Protein AF-M3E8Q5-F1 (afdb_monomer)

Radius of gyration: 28.74 Å; Cα contacts (8 Å, |Δi|>4): 38; chains: 1; bounding box: 83×42×83 Å

InterPro domains:
  IPR050256 Glycosyltransferase 2 [PTHR48090] (1-154)

Solvent-accessible surface area (backbone atoms only — not comparable to full-atom values): 10404 Å² total; per-residue (Å²): 132,58,69,73,59,50,56,56,60,70,68,60,78,68,76,83,74,54,63,72,58,50,60,58,68,71,63,64,97,79,80,88,79,90,75,93,74,79,80,74,94,73,80,79,75,92,70,45,71,69,55,49,52,51,52,49,51,52,50,46,62,72,75,39,66,59,70,58,51,50,44,52,52,51,52,50,51,52,51,52,55,48,51,54,50,51,53,51,53,52,50,47,62,76,79,42,90,72,85,75,91,47,64,70,62,50,51,51,51,51,51,52,53,51,51,51,50,52,50,41,50,50,51,51,50,54,53,49,49,54,52,51,56,52,70,65,65,67,75,96,70,81,86,88,81,83,87,79,79,86,85,81,85,70,86,74,73,84,79,64,134

Secondary structure (DSSP, 8-state):
--HHHHHHHHH---SS--HHHHHHHH---------PPPPPSS---S--HHHHHHHHHHHHHHH-SHHHHHHHHHHHHHHHHHHHHHHHHHHHHHH-------HHHHHHHHHHHHHHHHHHHHHHHHHHHHHHHHHTT--S------------SSSSSSS--

Mean predicted aligned error: 11.86 Å

Organism: NCBI:txid1193028

pLDDT: mean 79.38, std 11.62, range [37.09, 92.31]

Sequence (161 aa):
MSRRVTDVLCSMREQHRYIRGLISWIGFKQTGLEYEREERFEGSTKFSVAKMLKFALDGITSFSSAPLKLSSYLGFFTAFCGAIYALYVIYLKIFTSETITGWSSMMIVVLILGGIQLLALGMIGEYLSRVNDESKNRPLYVIENVYSTNFQKQKTKKRKS

Structure (mmCIF, N/CA/C/O backbone):
data_AF-M3E8Q5-F1
#
_entry.id   AF-M3E8Q5-F1
#
loop_
_atom_site.group_PDB
_atom_site.id
_atom_site.type_symbol
_atom_site.label_atom_id
_atom_site.label_alt_id
_atom_site.label_comp_id
_atom_site.label_asym_id
_atom_site.label_entity_id
_atom_site.label_seq_id
_atom_site.pdbx_PDB_ins_code
_atom_site.Cartn_x
_atom_site.Cartn_y
_atom_site.Cartn_z
_atom_site.occupancy
_atom_site.B_iso_or_equiv
_atom_site.auth_seq_id
_atom_site.auth_comp_id
_atom_site.auth_asym_id
_atom_site.auth_atom_id
_atom_site.pdbx_PDB_model_num
ATOM 1 N N . MET A 1 1 ? -26.984 9.275 20.649 1.00 80.00 1 MET A N 1
ATOM 2 C CA . MET A 1 1 ? -27.342 8.488 19.444 1.00 80.00 1 MET A CA 1
ATOM 3 C C . MET A 1 1 ? -28.709 7.861 19.662 1.00 80.00 1 MET A C 1
ATOM 5 O O . MET A 1 1 ? -29.010 7.516 20.798 1.00 80.00 1 MET A O 1
ATOM 9 N N . SER A 1 2 ? -29.546 7.756 18.626 1.00 89.00 2 SER A N 1
ATOM 10 C CA . SER A 1 2 ? -30.815 7.023 18.738 1.00 89.00 2 SER A CA 1
ATOM 11 C C . SER A 1 2 ? -30.560 5.514 18.733 1.00 89.00 2 SER A C 1
ATOM 13 O O . SER A 1 2 ? -29.556 5.058 18.186 1.00 89.00 2 SER A O 1
ATOM 15 N N . ARG A 1 3 ? -31.480 4.734 19.314 1.00 89.56 3 ARG A N 1
ATOM 16 C CA . ARG A 1 3 ? -31.320 3.279 19.462 1.00 89.56 3 ARG A CA 1
ATOM 17 C C . ARG A 1 3 ? -31.066 2.567 18.130 1.00 89.56 3 ARG A C 1
ATOM 19 O O . ARG A 1 3 ? -30.150 1.767 18.040 1.00 89.56 3 ARG A O 1
ATOM 26 N N . ARG A 1 4 ? -31.762 2.992 17.069 1.00 89.44 4 ARG A N 1
ATOM 27 C CA . ARG A 1 4 ? -31.556 2.491 15.702 1.00 89.44 4 ARG A CA 1
ATOM 28 C C . ARG A 1 4 ? -30.107 2.636 15.217 1.00 89.44 4 ARG A C 1
ATOM 30 O O . ARG A 1 4 ? -29.596 1.737 14.567 1.00 89.44 4 ARG A O 1
ATOM 37 N N . VAL A 1 5 ? -29.453 3.764 15.511 1.00 89.88 5 VAL A N 1
ATOM 38 C CA . VAL A 1 5 ? -28.052 4.008 15.112 1.00 89.88 5 VAL A CA 1
ATOM 39 C C . VAL A 1 5 ? -27.121 3.070 15.875 1.00 89.88 5 VAL A C 1
ATOM 41 O O . VAL A 1 5 ? -26.214 2.488 15.287 1.00 89.88 5 VAL A O 1
ATOM 44 N N . THR A 1 6 ? -27.359 2.919 17.179 1.00 89.81 6 THR A N 1
ATOM 45 C CA . THR A 1 6 ? -26.561 2.053 18.049 1.00 89.81 6 THR A CA 1
ATOM 46 C C . THR A 1 6 ? -26.676 0.589 17.642 1.00 89.81 6 THR A C 1
ATOM 48 O O . THR A 1 6 ? -25.650 -0.071 17.529 1.00 89.81 6 THR A O 1
ATOM 51 N N . ASP A 1 7 ? -27.883 0.103 17.350 1.00 90.81 7 ASP A N 1
ATOM 52 C CA . ASP A 1 7 ? -28.106 -1.292 16.957 1.00 90.81 7 ASP A CA 1
ATOM 53 C C . ASP A 1 7 ? -27.352 -1.636 15.656 1.00 90.81 7 ASP A C 1
ATOM 55 O O . ASP A 1 7 ? -26.673 -2.661 15.585 1.00 90.81 7 ASP A O 1
ATOM 59 N N . VAL A 1 8 ? -27.382 -0.741 14.658 1.00 89.88 8 VAL A N 1
ATOM 60 C CA . VAL A 1 8 ? -26.617 -0.908 13.408 1.00 89.88 8 VAL A CA 1
ATOM 61 C C . VAL A 1 8 ? -25.115 -0.894 13.683 1.00 89.88 8 VAL A C 1
ATOM 63 O O . VAL A 1 8 ? -24.414 -1.809 13.261 1.00 89.88 8 VAL A O 1
ATOM 66 N N . LEU A 1 9 ? -24.612 0.086 14.437 1.00 89.62 9 LEU A N 1
ATOM 67 C CA . LEU A 1 9 ? -23.182 0.184 14.740 1.00 89.62 9 LEU A CA 1
ATOM 68 C C . LEU A 1 9 ? -22.668 -1.031 15.536 1.00 89.62 9 LEU A C 1
ATOM 70 O O . LEU A 1 9 ? -21.552 -1.488 15.307 1.00 89.62 9 LEU A O 1
ATOM 74 N N . CYS A 1 10 ? -23.480 -1.579 16.444 1.00 88.44 10 CYS A N 1
ATOM 75 C CA . CYS A 1 10 ? -23.157 -2.788 17.205 1.00 88.44 10 CYS A CA 1
ATOM 76 C C . CYS A 1 10 ? -23.175 -4.065 16.353 1.00 88.44 10 CYS A C 1
ATOM 78 O O . CYS A 1 10 ? -22.508 -5.032 16.718 1.00 88.44 10 CYS A O 1
ATOM 80 N N . SER A 1 11 ? -23.905 -4.082 15.233 1.00 87.38 11 SER A N 1
ATOM 81 C CA . SER A 1 11 ? -23.905 -5.216 14.300 1.00 87.38 11 SER A CA 1
ATOM 82 C C . SER A 1 11 ? -22.643 -5.290 13.429 1.00 87.38 11 SER A C 1
ATOM 84 O O . SER A 1 11 ? -22.319 -6.358 12.911 1.00 87.38 11 SER A O 1
ATOM 86 N N . MET A 1 12 ? -21.903 -4.183 13.292 1.00 87.00 12 MET A N 1
ATOM 87 C CA . MET A 1 12 ? -20.671 -4.128 12.501 1.00 87.00 12 MET A CA 1
ATOM 88 C C . MET A 1 12 ? -19.525 -4.808 13.261 1.00 87.00 12 MET A C 1
ATOM 90 O O . MET A 1 12 ? -19.125 -4.364 14.341 1.00 87.00 12 MET A O 1
ATOM 94 N N . ARG A 1 13 ? -18.992 -5.896 12.692 1.00 80.69 13 ARG A N 1
ATOM 95 C CA . ARG A 1 13 ? -17.946 -6.734 13.311 1.00 80.69 13 ARG A CA 1
ATOM 96 C C . ARG A 1 13 ? -16.521 -6.433 12.835 1.00 80.69 13 ARG A C 1
ATOM 98 O O . ARG A 1 13 ? -15.622 -7.201 13.168 1.00 80.69 13 ARG A O 1
ATOM 105 N N . GLU A 1 14 ? -16.327 -5.307 12.149 1.00 83.44 14 GLU A N 1
ATOM 106 C CA . GLU A 1 14 ? -15.023 -4.877 11.637 1.00 83.44 14 GLU A CA 1
ATOM 107 C C . GLU A 1 14 ? -13.948 -4.897 12.730 1.00 83.44 14 GLU A C 1
ATOM 109 O O . GLU A 1 14 ? -14.107 -4.293 13.803 1.00 83.44 14 GLU A O 1
ATOM 114 N N . GLN A 1 15 ? -12.832 -5.571 12.447 1.00 80.31 15 GLN A N 1
ATOM 115 C CA . GLN A 1 15 ? -11.700 -5.646 13.375 1.00 80.31 15 GLN A CA 1
ATOM 116 C C . GLN A 1 15 ? -10.962 -4.301 13.467 1.00 80.31 15 GLN A C 1
ATOM 118 O O . GLN A 1 15 ? -10.653 -3.815 14.558 1.00 80.31 15 GLN A O 1
ATOM 123 N N . HIS A 1 16 ? -10.743 -3.648 12.324 1.00 77.38 16 HIS A N 1
ATOM 124 C CA . HIS A 1 16 ? -10.018 -2.378 12.208 1.00 77.38 16 HIS A CA 1
ATOM 125 C C . HIS A 1 16 ? -10.972 -1.172 12.288 1.00 77.38 16 HIS A C 1
ATOM 127 O O . HIS A 1 16 ? -11.235 -0.490 11.300 1.00 77.38 16 HIS A O 1
ATOM 133 N N . ARG A 1 17 ? -11.525 -0.900 13.480 1.00 78.94 17 ARG A N 1
ATOM 134 C CA . ARG A 1 17 ? -12.591 0.109 13.653 1.00 78.94 17 ARG A CA 1
ATOM 135 C C . ARG A 1 17 ? -12.117 1.561 13.616 1.00 78.94 17 ARG A C 1
ATOM 137 O O . ARG A 1 17 ? 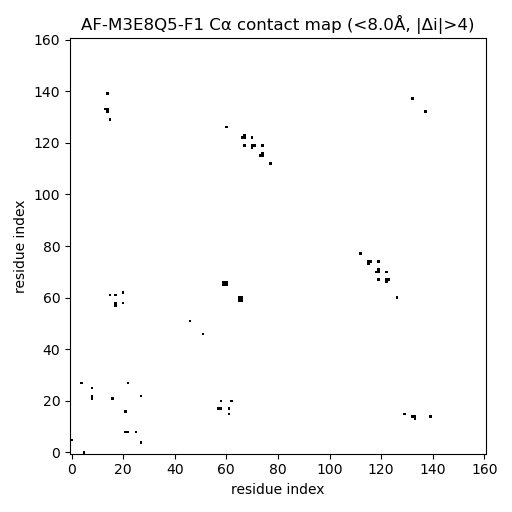-11.650 2.119 14.610 1.00 78.94 17 ARG A O 1
ATOM 144 N N . TYR A 1 18 ? -12.429 2.238 12.519 1.00 81.88 18 TYR A N 1
ATOM 145 C CA . TYR A 1 18 ? -12.420 3.696 12.430 1.00 81.88 18 TYR A CA 1
ATOM 146 C C . TYR A 1 18 ? -13.830 4.248 12.692 1.00 81.88 18 TYR A C 1
ATOM 148 O O . TYR A 1 18 ? -14.595 4.546 11.777 1.00 81.88 18 TYR A O 1
ATOM 156 N N . ILE A 1 19 ? -14.187 4.400 13.972 1.00 83.12 19 ILE A N 1
ATOM 157 C CA . ILE A 1 19 ? -15.546 4.787 14.403 1.00 83.12 19 ILE A CA 1
ATOM 158 C C . ILE A 1 19 ? -16.057 6.059 13.709 1.00 83.12 19 ILE A C 1
ATOM 160 O O . ILE A 1 19 ? -17.231 6.140 13.362 1.00 83.12 19 ILE A O 1
ATOM 164 N N . ARG A 1 20 ? -15.184 7.048 13.473 1.00 82.62 20 ARG A N 1
ATOM 165 C CA . ARG A 1 20 ? -15.563 8.298 12.790 1.00 82.62 20 ARG A CA 1
ATOM 166 C C . ARG A 1 20 ? -16.025 8.044 11.353 1.00 82.62 20 ARG A C 1
ATOM 168 O O . ARG A 1 20 ? -17.044 8.591 10.945 1.00 82.62 20 ARG A O 1
ATOM 175 N N . GLY A 1 21 ? -15.310 7.196 10.615 1.00 83.00 21 GLY A N 1
ATOM 176 C CA . GLY A 1 21 ? -15.698 6.812 9.259 1.00 83.00 21 GLY A CA 1
ATOM 177 C C . GLY A 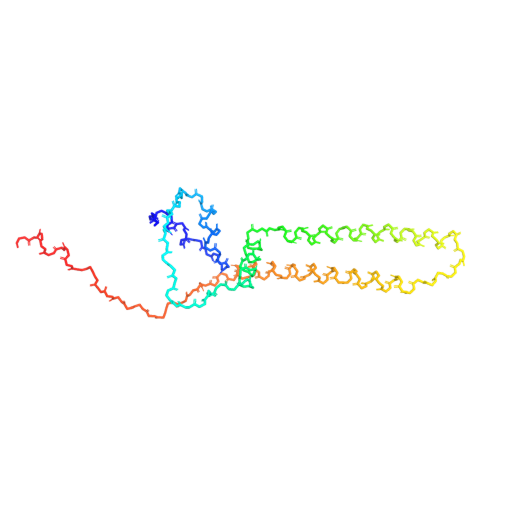1 21 ? -16.926 5.922 9.248 1.00 83.00 21 GLY A C 1
ATOM 178 O O . GLY A 1 21 ? -17.800 6.149 8.426 1.00 83.00 21 GLY A O 1
ATOM 179 N N . LEU A 1 22 ? -17.062 4.999 10.204 1.00 87.00 22 LEU A N 1
ATOM 180 C CA . LEU A 1 22 ? -18.251 4.147 10.300 1.00 87.00 22 LEU A CA 1
ATOM 181 C C . LEU A 1 22 ? -19.523 4.948 10.553 1.00 87.00 22 LEU A C 1
ATOM 183 O O . LEU A 1 22 ? -20.527 4.742 9.882 1.00 87.00 22 LEU A O 1
ATOM 187 N N . ILE A 1 23 ? -19.475 5.912 11.474 1.00 87.50 23 ILE A N 1
ATOM 188 C CA . ILE A 1 23 ? -20.613 6.801 11.734 1.00 87.50 23 ILE A CA 1
ATOM 189 C C . ILE A 1 23 ? -20.970 7.604 10.476 1.00 87.50 23 ILE A C 1
ATOM 191 O O . ILE A 1 23 ? -22.153 7.747 10.166 1.00 87.50 23 ILE A O 1
ATOM 195 N N . SER A 1 24 ? -19.969 8.084 9.733 1.00 86.00 24 SER A N 1
ATOM 196 C CA . SER A 1 24 ? -20.183 8.758 8.447 1.00 86.00 24 SER A CA 1
ATOM 197 C C . SER A 1 24 ? -20.806 7.816 7.402 1.00 86.00 24 SER A C 1
ATOM 199 O O . SER A 1 24 ? -21.800 8.167 6.770 1.00 86.00 24 SER A O 1
ATOM 201 N N . TRP A 1 25 ? -20.293 6.587 7.285 1.00 85.06 25 TRP A N 1
ATOM 202 C CA . TRP A 1 25 ? -20.717 5.578 6.310 1.00 85.06 25 TRP A CA 1
ATOM 203 C C . TRP A 1 25 ? -22.155 5.095 6.522 1.00 85.06 25 TRP A C 1
ATOM 205 O O . TRP A 1 25 ? -22.894 4.924 5.558 1.00 85.06 25 TRP A O 1
ATOM 215 N N . ILE A 1 26 ? -22.586 4.936 7.779 1.00 89.62 26 ILE A N 1
ATOM 216 C CA . ILE A 1 26 ? -23.956 4.514 8.110 1.00 89.62 26 ILE A CA 1
ATOM 217 C C . ILE A 1 26 ? -25.008 5.527 7.586 1.00 89.62 26 ILE A C 1
ATOM 219 O O . ILE A 1 26 ? -26.166 5.164 7.369 1.00 89.62 26 ILE A O 1
ATOM 223 N N . GLY A 1 27 ? -24.640 6.798 7.377 1.00 87.44 27 GLY A N 1
ATOM 224 C CA . GLY A 1 27 ? -25.461 7.757 6.621 1.00 87.44 27 GLY A CA 1
ATOM 225 C C . GLY A 1 27 ? -26.740 8.249 7.314 1.00 87.44 27 GLY A C 1
ATOM 226 O O . GLY A 1 27 ? -27.597 8.864 6.680 1.00 87.44 27 GLY A O 1
ATOM 227 N N . PHE A 1 28 ? -26.913 8.004 8.617 1.00 90.06 28 PHE A N 1
ATOM 228 C CA . PHE A 1 28 ? -28.039 8.570 9.368 1.00 90.06 28 PHE A CA 1
ATOM 229 C C . PHE A 1 28 ? -27.946 10.100 9.483 1.00 90.06 28 PHE A C 1
ATOM 231 O O . PHE A 1 28 ? -26.870 10.679 9.351 1.00 90.06 28 PHE A O 1
ATOM 238 N N . LYS A 1 29 ? -29.077 10.751 9.802 1.00 88.12 29 LYS A N 1
ATOM 239 C CA . LYS A 1 29 ? -29.130 12.194 10.088 1.00 88.12 29 LYS A CA 1
ATOM 240 C C . LYS A 1 29 ? -28.160 12.545 11.217 1.00 88.12 29 LYS A C 1
ATOM 242 O O . LYS A 1 29 ? -28.277 12.017 12.324 1.00 88.12 29 LYS A O 1
ATOM 247 N N . GLN A 1 30 ? -27.235 13.447 10.924 1.00 87.69 30 GLN A N 1
ATOM 248 C CA . GLN A 1 30 ? -26.193 13.913 11.830 1.00 87.69 30 GLN A CA 1
ATOM 249 C C . GLN A 1 30 ? -26.250 15.437 11.902 1.00 87.69 30 GLN A C 1
ATOM 251 O O . GLN A 1 30 ? -26.533 16.095 10.906 1.00 87.69 30 GLN A O 1
ATOM 256 N N . THR A 1 31 ? -25.995 15.986 13.086 1.00 89.31 31 THR A N 1
ATOM 257 C CA . THR A 1 31 ? -25.831 17.426 13.293 1.00 89.31 31 THR A CA 1
ATOM 258 C C . THR A 1 31 ? -24.614 17.643 14.177 1.00 89.31 31 THR A C 1
ATOM 260 O O . THR A 1 31 ? -24.431 16.924 15.164 1.00 89.31 31 THR A O 1
ATOM 263 N N . GLY A 1 32 ? -23.767 18.599 13.807 1.00 87.44 32 GLY A N 1
ATOM 264 C CA . GLY A 1 32 ? -22.721 19.104 14.689 1.00 87.44 32 GLY A CA 1
ATOM 265 C C . GLY A 1 32 ? -23.335 20.088 15.677 1.00 87.44 32 GLY A C 1
ATOM 266 O O . GLY A 1 32 ? -24.196 20.876 15.295 1.00 87.44 32 GLY A O 1
ATOM 267 N N . LEU A 1 33 ? -22.923 20.015 16.939 1.00 88.25 33 LEU A N 1
ATOM 268 C CA . LEU A 1 33 ? -23.184 21.065 17.917 1.00 88.25 33 LEU A CA 1
ATOM 269 C C . LEU A 1 33 ? -21.850 21.735 18.192 1.00 88.25 33 LEU A C 1
ATOM 271 O O . LEU A 1 33 ? -20.927 21.095 18.700 1.00 88.25 33 LEU A O 1
ATOM 275 N N . GLU A 1 34 ? -21.745 22.992 17.790 1.00 88.62 34 GLU A N 1
ATOM 276 C CA . GLU A 1 34 ? -20.596 23.806 18.132 1.00 88.62 34 GLU A CA 1
ATOM 277 C C . GLU A 1 34 ? -20.642 24.103 19.630 1.00 88.62 34 GLU A C 1
ATOM 279 O O . GLU A 1 34 ? -21.690 24.426 20.191 1.00 88.62 34 GLU A O 1
ATOM 284 N N . TYR A 1 35 ? -19.513 23.892 20.290 1.00 89.81 35 TYR A N 1
ATOM 285 C CA . TYR A 1 35 ? -19.356 24.138 21.711 1.00 89.81 35 TYR A CA 1
ATOM 286 C C . TYR A 1 35 ? -18.009 24.805 21.916 1.00 89.81 35 TYR A C 1
ATOM 288 O O . TYR A 1 35 ? -16.974 24.265 21.512 1.00 89.81 35 TYR A O 1
ATOM 296 N N . GLU A 1 36 ? -18.034 25.965 22.554 1.00 85.00 36 GLU A N 1
ATOM 297 C CA . GLU A 1 36 ? -16.833 26.693 22.912 1.00 85.00 36 GLU A CA 1
ATOM 298 C C . GLU A 1 36 ? -16.210 26.033 24.141 1.00 85.00 36 GLU A C 1
ATOM 300 O O . GLU A 1 36 ? -16.824 25.905 25.201 1.00 85.00 36 GLU A O 1
ATOM 305 N N . ARG A 1 37 ? -15.000 25.506 23.965 1.00 81.00 37 ARG A N 1
ATOM 306 C CA . ARG A 1 37 ? -14.298 24.757 25.002 1.00 81.00 37 ARG A CA 1
ATOM 307 C C . ARG A 1 37 ? -13.235 25.655 25.612 1.00 81.00 37 ARG A C 1
ATOM 309 O O . ARG A 1 37 ? -12.359 26.107 24.885 1.00 81.00 37 ARG A O 1
ATOM 316 N N . GLU A 1 38 ? -13.283 25.844 26.928 1.00 81.12 38 GLU A N 1
ATOM 317 C CA . GLU A 1 38 ? -12.221 26.539 27.662 1.00 81.12 38 GLU A CA 1
ATOM 318 C C . GLU A 1 38 ? -10.856 25.884 27.407 1.00 81.12 38 GLU A C 1
ATOM 320 O O . GLU A 1 38 ? -10.749 24.659 27.221 1.00 81.12 38 GLU A O 1
ATOM 325 N N . GLU A 1 39 ? -9.807 26.709 27.380 1.00 76.00 39 GLU A N 1
ATOM 326 C CA . GLU A 1 39 ? -8.438 26.226 27.251 1.00 76.00 39 GLU A CA 1
ATOM 327 C C . GLU A 1 39 ? -8.113 25.243 28.379 1.00 76.00 39 GLU A C 1
ATOM 329 O O . GLU A 1 39 ? -8.549 25.372 29.523 1.00 76.00 39 GLU A O 1
ATOM 334 N N . ARG A 1 40 ? -7.361 24.190 28.043 1.00 77.75 40 ARG A N 1
ATOM 335 C CA . ARG A 1 40 ? -6.984 23.186 29.040 1.00 77.75 40 ARG A CA 1
ATOM 336 C C . ARG A 1 40 ? -6.067 23.844 30.069 1.00 77.75 40 ARG A C 1
ATOM 338 O O . ARG A 1 40 ? -4.987 24.284 29.700 1.00 77.75 40 ARG A O 1
ATOM 345 N N . PHE A 1 41 ? -6.470 23.810 31.339 1.00 71.19 41 PHE A N 1
ATOM 346 C CA . PHE A 1 41 ? -5.662 24.291 32.466 1.00 71.19 41 PHE A CA 1
ATOM 347 C C . PHE A 1 41 ? -4.276 23.627 32.532 1.00 71.19 41 PHE A C 1
ATOM 349 O O . PHE A 1 41 ? -3.304 24.293 32.860 1.00 71.19 41 PHE A O 1
ATOM 356 N N . GLU A 1 42 ? -4.168 22.342 32.167 1.00 65.81 42 GLU A N 1
ATOM 357 C CA . GLU A 1 42 ? -2.901 21.611 32.067 1.00 65.81 42 GLU A CA 1
ATOM 358 C C . GLU A 1 42 ? -2.965 20.470 31.034 1.00 65.81 42 GLU A C 1
ATOM 360 O O . GLU A 1 42 ? -4.023 19.894 30.748 1.00 65.81 42 GLU A O 1
ATOM 365 N N . GLY A 1 43 ? -1.790 20.100 30.515 1.00 68.00 43 GLY A N 1
ATOM 366 C CA . GLY A 1 43 ? -1.572 18.911 29.692 1.00 68.00 43 GLY A CA 1
ATOM 367 C C . GLY A 1 43 ? -1.188 19.218 28.245 1.00 68.00 43 GLY A C 1
ATOM 368 O O . GLY A 1 43 ? -1.842 19.987 27.543 1.00 68.00 43 GLY A O 1
ATOM 369 N N . SER A 1 44 ? -0.142 18.548 27.757 1.00 67.38 44 SER A N 1
ATOM 370 C CA . SER A 1 44 ? 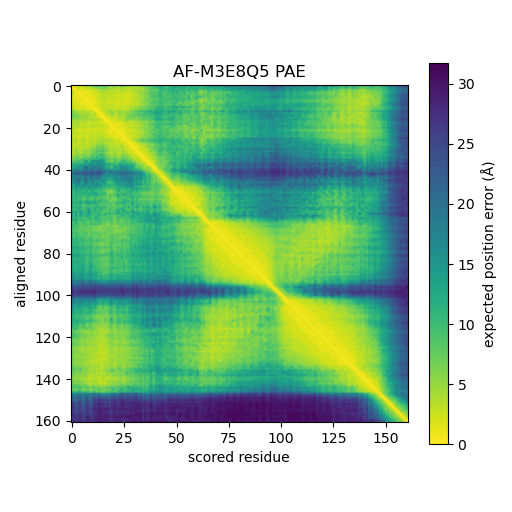0.204 18.566 26.337 1.00 67.38 44 SER A CA 1
ATOM 371 C C . SER A 1 44 ? -0.839 17.798 25.520 1.00 67.38 44 SER A C 1
ATOM 373 O O . SER A 1 44 ? -1.503 16.868 25.996 1.00 67.38 44 SER A O 1
ATOM 375 N N . THR A 1 45 ? -1.026 18.198 24.261 1.00 67.56 45 THR A N 1
ATOM 376 C CA . THR A 1 45 ? -1.990 17.526 23.389 1.00 67.56 45 THR A CA 1
ATOM 377 C C . THR A 1 45 ? -1.603 16.045 23.248 1.00 67.56 45 THR A C 1
ATOM 379 O O . THR A 1 45 ? -0.501 15.703 22.821 1.00 67.56 45 THR A O 1
ATOM 382 N N . LYS A 1 46 ? -2.513 15.121 23.594 1.00 67.19 46 LYS A N 1
ATOM 383 C CA . LYS A 1 46 ? -2.260 13.665 23.475 1.00 67.19 46 LYS A CA 1
ATOM 384 C C . LYS A 1 46 ? -2.121 13.195 22.015 1.00 67.19 46 LYS A C 1
ATOM 386 O O . LYS A 1 46 ? -1.737 12.045 21.770 1.00 67.19 46 LYS A O 1
ATOM 391 N N . PHE A 1 47 ? -2.435 14.080 21.068 1.00 69.44 47 PHE A N 1
ATOM 392 C CA . PHE A 1 47 ? -2.493 13.869 19.626 1.00 69.44 47 PHE A CA 1
ATOM 393 C C . PHE A 1 47 ? -1.344 14.607 18.918 1.00 69.44 47 PHE A C 1
ATOM 395 O O . PHE A 1 47 ? -1.507 15.711 18.412 1.00 69.44 47 PHE A O 1
ATOM 402 N N . SER A 1 48 ? -0.153 14.009 18.905 1.00 82.94 48 SER A N 1
ATOM 403 C CA . SER A 1 48 ? 0.968 14.547 18.129 1.00 82.94 48 SER A CA 1
ATOM 404 C C . SER A 1 48 ? 0.688 14.467 16.622 1.00 82.94 48 SER A C 1
ATOM 406 O O . SER A 1 48 ? -0.095 13.628 16.171 1.00 82.94 48 SER A O 1
ATOM 408 N N . VAL A 1 49 ? 1.380 15.292 15.830 1.00 78.75 49 VAL A N 1
ATOM 409 C CA . VAL A 1 49 ? 1.293 15.280 14.355 1.00 78.75 49 VAL A CA 1
ATOM 410 C C . VAL A 1 49 ? 1.535 13.872 13.790 1.00 78.75 49 VAL A C 1
ATOM 412 O O . VAL A 1 49 ? 0.796 13.417 12.923 1.00 78.75 49 VAL A O 1
ATOM 415 N N . ALA A 1 50 ? 2.485 13.120 14.357 1.00 78.62 50 ALA A N 1
ATOM 416 C CA . ALA A 1 50 ? 2.743 11.728 13.979 1.00 78.62 50 ALA A CA 1
ATOM 417 C C . ALA A 1 50 ? 1.530 10.803 14.210 1.00 78.62 50 ALA A C 1
ATOM 419 O O . ALA A 1 50 ? 1.222 9.957 13.369 1.00 78.62 50 ALA A O 1
ATOM 420 N N . LYS A 1 51 ? 0.797 10.981 15.320 1.00 76.75 51 LYS A N 1
ATOM 421 C CA . LYS A 1 51 ? -0.441 10.227 15.581 1.00 76.75 51 LYS A CA 1
ATOM 422 C C . LYS A 1 51 ? -1.564 10.632 14.626 1.00 76.75 51 LYS A C 1
ATOM 424 O O . LYS A 1 51 ? -2.330 9.762 14.225 1.00 76.75 51 LYS A O 1
ATOM 429 N N . MET A 1 52 ? -1.652 11.909 14.236 1.00 79.94 52 MET A N 1
ATOM 430 C CA . MET A 1 52 ? -2.609 12.355 13.211 1.00 79.94 52 MET A CA 1
ATOM 431 C C . MET A 1 52 ? -2.318 11.727 11.850 1.00 79.94 52 MET A C 1
ATOM 433 O O . MET A 1 52 ? -3.244 11.228 11.217 1.00 79.94 52 MET A O 1
ATOM 437 N N . LEU A 1 53 ? -1.053 11.711 11.423 1.00 79.06 53 LEU A N 1
ATOM 438 C CA . LEU A 1 53 ? -0.650 11.106 10.152 1.00 79.06 53 LEU A CA 1
ATOM 439 C C . LEU A 1 53 ? -0.949 9.609 10.127 1.00 79.06 53 LEU A C 1
ATOM 441 O O . LEU A 1 53 ? -1.580 9.135 9.187 1.00 79.06 53 LEU A O 1
ATOM 445 N N . LYS A 1 54 ? -0.585 8.879 11.189 1.00 78.00 54 LYS A N 1
ATOM 446 C CA . LYS A 1 54 ? -0.930 7.458 11.313 1.00 78.00 54 LYS A CA 1
ATOM 447 C C . LYS A 1 54 ? -2.445 7.236 11.235 1.00 78.00 54 LYS A C 1
ATOM 449 O O . LYS A 1 54 ? -2.899 6.395 10.476 1.00 78.00 54 LYS A O 1
ATOM 454 N N . PHE A 1 55 ? -3.227 8.039 11.956 1.00 75.75 55 PHE A N 1
ATOM 455 C CA . PHE A 1 55 ? -4.688 7.944 11.955 1.00 75.75 55 PHE A CA 1
ATOM 456 C C . PHE A 1 55 ? -5.312 8.239 10.581 1.00 75.75 55 PHE A C 1
ATOM 458 O O . PHE A 1 55 ? -6.291 7.603 10.199 1.00 75.75 55 PHE A O 1
ATOM 465 N N . ALA A 1 56 ? -4.749 9.186 9.826 1.00 75.94 56 ALA A N 1
ATOM 466 C CA . ALA A 1 56 ? -5.176 9.475 8.460 1.00 75.94 56 ALA A CA 1
ATOM 467 C C . ALA A 1 56 ? -4.835 8.322 7.501 1.00 75.94 56 ALA A C 1
ATOM 469 O O . ALA A 1 56 ? -5.690 7.916 6.716 1.00 75.94 56 ALA A O 1
ATOM 470 N N . LEU A 1 57 ? -3.624 7.761 7.601 1.00 72.44 57 LEU A N 1
ATOM 471 C CA . LEU A 1 57 ? -3.204 6.594 6.817 1.00 72.44 57 LEU A CA 1
ATOM 472 C C . LEU A 1 57 ? -4.076 5.366 7.116 1.00 72.44 57 LEU A C 1
ATOM 474 O O . LEU A 1 57 ? -4.529 4.704 6.183 1.00 72.44 57 LEU A O 1
ATOM 478 N N . ASP A 1 58 ? -4.389 5.113 8.389 1.00 70.75 58 ASP A N 1
ATOM 479 C CA . ASP A 1 58 ? -5.303 4.043 8.806 1.00 70.75 58 ASP A CA 1
ATOM 480 C C . ASP A 1 58 ? -6.718 4.256 8.237 1.00 70.75 58 ASP A C 1
ATOM 482 O O . ASP A 1 58 ? -7.365 3.305 7.798 1.00 70.75 58 ASP A O 1
ATOM 486 N N . GLY A 1 59 ? -7.196 5.504 8.185 1.00 68.25 59 GLY A N 1
ATOM 487 C CA . GLY A 1 59 ? -8.483 5.850 7.576 1.00 68.25 59 GLY A CA 1
ATOM 488 C C . GLY A 1 59 ? -8.511 5.633 6.058 1.00 68.25 59 GLY A C 1
ATOM 489 O O . GLY A 1 59 ? -9.460 5.050 5.538 1.00 68.25 59 GLY A O 1
ATOM 490 N N . ILE A 1 60 ? -7.464 6.054 5.341 1.00 73.31 60 ILE A N 1
ATOM 491 C CA . ILE A 1 60 ? -7.373 5.881 3.882 1.00 73.31 60 ILE A CA 1
ATOM 492 C C . ILE A 1 60 ? -7.285 4.395 3.525 1.00 73.31 60 ILE A C 1
ATOM 494 O O . ILE A 1 60 ? -7.993 3.946 2.630 1.00 73.31 60 ILE A O 1
ATOM 498 N N . THR A 1 61 ? -6.456 3.623 4.224 1.00 69.81 61 THR A N 1
ATOM 499 C CA . THR A 1 61 ? -6.268 2.189 3.943 1.00 69.81 61 THR A CA 1
ATOM 500 C C . THR A 1 61 ? -7.479 1.339 4.326 1.00 69.81 61 THR A C 1
ATOM 502 O O . THR A 1 61 ? -7.754 0.349 3.654 1.00 69.81 61 THR A O 1
ATOM 505 N N . SER A 1 62 ? -8.234 1.721 5.362 1.00 66.50 62 SER A N 1
ATOM 506 C CA . SER A 1 62 ? -9.409 0.951 5.805 1.00 66.50 62 SER A CA 1
ATOM 507 C C . SER A 1 62 ? -10.658 1.206 4.954 1.00 66.50 62 SER A C 1
ATOM 509 O O . SER A 1 62 ? -11.482 0.310 4.816 1.00 66.50 62 SER A O 1
ATOM 511 N N . PHE A 1 63 ? -10.805 2.400 4.362 1.00 64.19 63 PHE A N 1
ATOM 512 C CA . PHE A 1 63 ? -12.010 2.782 3.600 1.00 64.19 63 PHE A CA 1
ATOM 513 C C . PHE A 1 63 ? -11.764 2.969 2.102 1.00 64.19 63 PHE A C 1
ATOM 515 O O . PHE A 1 63 ? -12.704 3.264 1.363 1.00 64.19 63 PHE A O 1
ATOM 522 N N . SER A 1 64 ? -10.525 2.825 1.625 1.00 72.06 64 SER A N 1
ATOM 523 C CA . SER A 1 64 ? -10.193 3.056 0.221 1.00 72.06 64 SER A CA 1
ATOM 524 C C . SER A 1 64 ? -9.197 2.041 -0.318 1.00 72.06 64 SER A C 1
ATOM 526 O O . SER A 1 64 ? -8.199 1.717 0.308 1.00 72.06 64 SER A O 1
ATOM 528 N N . SER A 1 65 ? -9.436 1.608 -1.556 1.00 76.00 65 SER A N 1
ATOM 529 C CA . SER A 1 65 ? -8.476 0.849 -2.366 1.00 76.00 65 SER A CA 1
ATOM 530 C C . SER A 1 65 ? -7.515 1.756 -3.146 1.00 76.00 65 SER A C 1
ATOM 532 O O . SER A 1 65 ? -6.740 1.267 -3.967 1.00 76.00 65 SER A O 1
ATOM 534 N N . ALA A 1 66 ? -7.556 3.077 -2.932 1.00 77.44 66 ALA A N 1
ATOM 535 C CA . ALA A 1 66 ? -6.737 4.032 -3.680 1.00 77.44 66 ALA A CA 1
ATOM 536 C C . ALA A 1 66 ? -5.220 3.776 -3.562 1.00 77.44 66 ALA A C 1
ATOM 538 O O . ALA A 1 66 ? -4.569 3.759 -4.607 1.00 77.44 66 ALA A O 1
ATOM 539 N N . PRO A 1 67 ? -4.643 3.503 -2.371 1.00 78.00 67 PRO A N 1
ATOM 540 C CA . PRO A 1 67 ? -3.219 3.176 -2.262 1.00 78.00 67 PRO A CA 1
ATOM 541 C C . PRO A 1 67 ? -2.829 1.921 -3.055 1.00 78.00 67 PRO A C 1
ATOM 543 O O . PRO A 1 67 ? -1.802 1.899 -3.732 1.00 78.00 67 PRO A O 1
ATOM 546 N N . LEU A 1 68 ? -3.682 0.892 -3.023 1.00 82.94 68 LEU A N 1
ATOM 547 C CA . LEU A 1 68 ? -3.464 -0.338 -3.780 1.00 82.94 68 LEU A CA 1
ATOM 548 C C . LEU A 1 68 ? -3.499 -0.062 -5.289 1.00 82.94 68 LEU A C 1
ATOM 550 O O . LEU A 1 68 ? -2.567 -0.432 -6.001 1.00 82.94 68 LEU A O 1
ATOM 554 N N . LYS A 1 69 ? -4.509 0.677 -5.766 1.00 82.38 69 LYS A N 1
ATOM 555 C CA . LYS A 1 69 ? -4.631 1.075 -7.178 1.00 82.38 69 LYS A CA 1
ATOM 556 C C . LYS A 1 69 ? -3.449 1.920 -7.651 1.00 82.38 69 LYS A C 1
ATOM 558 O O . LYS A 1 69 ? -2.970 1.713 -8.761 1.00 82.38 69 LYS A O 1
ATOM 563 N N . LEU A 1 70 ? -2.951 2.831 -6.814 1.00 83.00 70 LEU A N 1
ATOM 564 C CA . LEU A 1 70 ? -1.769 3.634 -7.128 1.00 83.00 70 LEU A CA 1
ATOM 565 C C . LEU A 1 70 ? -0.540 2.746 -7.351 1.00 83.00 70 LEU A C 1
ATOM 567 O O . LEU A 1 70 ? 0.170 2.931 -8.337 1.00 83.00 70 LEU A O 1
ATOM 571 N N . SER A 1 71 ? -0.322 1.754 -6.481 1.00 85.31 71 SER A N 1
ATOM 572 C CA . SER A 1 71 ? 0.786 0.804 -6.642 1.00 85.31 71 SER A CA 1
ATOM 573 C C . SER A 1 71 ? 0.660 -0.015 -7.933 1.00 85.31 71 SER A C 1
ATOM 575 O O . SER A 1 71 ? 1.649 -0.206 -8.639 1.00 85.31 71 SER A O 1
ATOM 577 N N . SER A 1 72 ? -0.564 -0.412 -8.304 1.00 83.00 72 SER A N 1
ATOM 578 C CA . SER A 1 72 ? -0.835 -1.108 -9.565 1.00 83.00 72 SER A CA 1
ATOM 579 C C . SER A 1 72 ? -0.549 -0.227 -10.783 1.00 83.00 72 SER A C 1
ATOM 581 O O . SER A 1 72 ? 0.079 -0.693 -11.731 1.00 83.00 72 SER A O 1
ATOM 583 N N . TYR A 1 73 ? -0.957 1.046 -10.762 1.00 87.25 73 TYR A N 1
ATOM 584 C CA . TYR A 1 73 ? -0.678 1.978 -11.858 1.00 87.25 73 TYR A CA 1
ATOM 585 C C . TYR A 1 73 ? 0.811 2.285 -11.999 1.00 87.25 73 TYR A C 1
ATOM 587 O O . TYR A 1 73 ? 1.316 2.306 -13.119 1.00 87.25 73 TYR A O 1
ATOM 595 N N . LEU A 1 74 ? 1.527 2.462 -10.886 1.00 86.75 74 LEU A N 1
ATOM 596 C CA . LEU A 1 74 ? 2.980 2.634 -10.906 1.00 86.75 74 LEU A CA 1
ATOM 597 C C . LEU A 1 74 ? 3.676 1.402 -11.488 1.00 86.75 74 LEU A C 1
ATOM 599 O O . LEU A 1 74 ? 4.544 1.554 -12.343 1.00 86.75 74 LEU A O 1
ATOM 603 N N . GLY A 1 75 ? 3.263 0.198 -11.083 1.00 85.62 75 GLY A N 1
ATOM 604 C CA . GLY A 1 75 ? 3.791 -1.049 -11.638 1.00 85.62 75 GLY A CA 1
ATOM 605 C C . GLY A 1 75 ? 3.520 -1.199 -13.137 1.00 85.62 75 GLY A C 1
ATOM 606 O O . GLY A 1 75 ? 4.404 -1.601 -13.889 1.00 85.62 75 GLY A O 1
ATOM 607 N N . PHE A 1 76 ? 2.324 -0.827 -13.599 1.00 86.44 76 PHE A N 1
ATOM 608 C CA . PHE A 1 76 ? 1.999 -0.846 -15.026 1.00 86.44 76 PHE A CA 1
ATOM 609 C C . PHE A 1 76 ? 2.831 0.171 -15.816 1.00 86.44 76 PHE A C 1
ATOM 611 O O . PHE A 1 76 ? 3.379 -0.159 -16.867 1.00 86.44 76 PHE A O 1
ATOM 618 N N . PHE A 1 77 ? 2.968 1.393 -15.297 1.00 89.25 77 PHE A N 1
ATOM 619 C CA . PHE A 1 77 ? 3.765 2.441 -15.928 1.00 89.25 77 PHE A CA 1
ATOM 620 C C . PHE A 1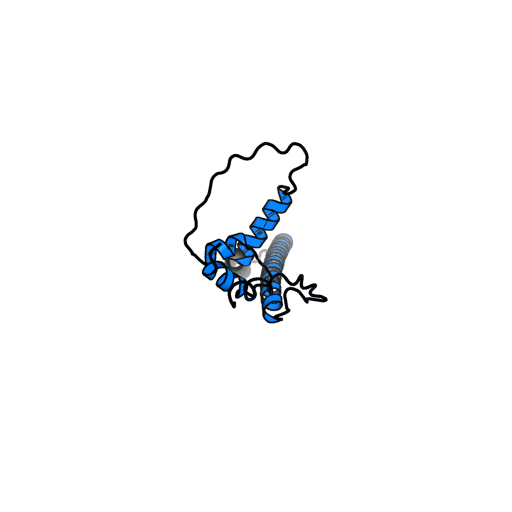 77 ? 5.237 2.035 -16.052 1.00 89.25 77 PHE A C 1
ATOM 622 O O . PHE A 1 77 ? 5.829 2.177 -17.121 1.00 89.25 77 PHE A O 1
ATOM 629 N N . THR A 1 78 ? 5.827 1.464 -14.999 1.00 87.31 78 THR A N 1
ATOM 630 C CA . THR A 1 78 ? 7.226 1.021 -15.046 1.00 87.31 78 THR A CA 1
ATOM 631 C C . THR A 1 78 ? 7.433 -0.184 -15.951 1.00 87.31 78 THR A C 1
ATOM 633 O O . THR A 1 78 ? 8.430 -0.219 -16.672 1.00 87.31 78 THR A O 1
ATOM 636 N N . ALA A 1 79 ? 6.483 -1.121 -16.001 1.00 84.31 79 ALA A N 1
ATOM 637 C CA . ALA A 1 79 ? 6.506 -2.214 -16.970 1.00 84.31 79 ALA A CA 1
ATOM 638 C C . ALA A 1 79 ? 6.427 -1.695 -18.417 1.00 84.31 79 ALA A C 1
ATOM 640 O O . ALA A 1 79 ? 7.178 -2.157 -19.275 1.00 84.31 79 ALA A O 1
ATOM 641 N N . PHE A 1 80 ? 5.578 -0.698 -18.681 1.00 88.06 80 PHE A N 1
ATOM 642 C CA . PHE A 1 80 ? 5.449 -0.076 -19.999 1.00 88.06 80 PHE A CA 1
ATOM 643 C C . PHE A 1 80 ? 6.735 0.650 -20.426 1.00 88.06 80 PHE A C 1
ATOM 645 O O . PHE A 1 80 ? 7.244 0.411 -21.522 1.00 88.06 80 PHE A O 1
ATOM 652 N N . CYS A 1 81 ? 7.324 1.468 -19.545 1.00 87.94 81 CYS A N 1
ATOM 653 C CA . CYS A 1 81 ? 8.623 2.099 -19.800 1.00 87.94 81 CYS A CA 1
ATOM 654 C C . CYS A 1 81 ? 9.736 1.059 -20.010 1.00 87.94 81 CYS A C 1
ATOM 656 O O . CYS A 1 81 ? 10.562 1.213 -20.911 1.00 87.94 81 CYS A O 1
ATOM 658 N N . GLY A 1 82 ? 9.735 -0.018 -19.219 1.00 85.56 82 GLY A N 1
ATOM 659 C CA . GLY A 1 82 ? 10.673 -1.131 -19.360 1.00 85.56 82 GLY A CA 1
ATOM 660 C C . GLY A 1 82 ? 10.541 -1.850 -20.704 1.00 85.56 82 GLY A C 1
ATOM 661 O O . GLY A 1 82 ? 11.554 -2.157 -21.327 1.00 85.56 82 GLY A O 1
ATOM 662 N N . ALA A 1 83 ? 9.315 -2.052 -21.196 1.00 82.19 83 ALA A N 1
ATOM 663 C CA . ALA A 1 83 ? 9.063 -2.650 -22.506 1.00 82.19 83 ALA A CA 1
ATOM 664 C C . ALA A 1 83 ? 9.592 -1.772 -23.654 1.00 82.19 83 ALA A C 1
ATOM 666 O O . ALA A 1 83 ? 10.255 -2.281 -24.557 1.00 82.19 83 ALA A O 1
ATOM 667 N N . ILE A 1 84 ? 9.372 -0.453 -23.595 1.00 87.81 84 ILE A N 1
ATOM 668 C CA . ILE A 1 84 ? 9.925 0.495 -24.579 1.00 87.81 84 ILE A CA 1
ATOM 669 C C . ILE A 1 84 ? 11.458 0.465 -24.555 1.00 87.81 84 ILE A C 1
ATOM 671 O O . ILE A 1 84 ? 12.095 0.393 -25.607 1.00 87.81 84 ILE A O 1
ATOM 675 N N . TYR A 1 85 ? 12.059 0.478 -23.363 1.00 84.31 85 TYR A N 1
ATOM 676 C CA . TYR A 1 85 ? 13.513 0.416 -23.223 1.00 84.31 85 TYR A CA 1
ATOM 677 C C . TYR A 1 85 ? 14.087 -0.906 -23.754 1.00 84.31 85 TYR A C 1
ATOM 679 O O . TYR A 1 85 ? 15.101 -0.901 -24.448 1.00 84.31 85 TYR A O 1
ATOM 687 N N . ALA A 1 86 ? 13.416 -2.033 -23.504 1.00 81.81 86 ALA A N 1
ATOM 688 C CA . ALA A 1 86 ? 13.814 -3.330 -24.043 1.00 81.81 86 ALA A CA 1
ATOM 689 C C . ALA A 1 86 ? 13.795 -3.343 -25.581 1.00 81.81 86 ALA A C 1
ATOM 691 O O . ALA A 1 86 ? 14.755 -3.811 -26.195 1.00 81.81 86 ALA A O 1
ATOM 692 N N . LEU A 1 87 ? 12.758 -2.775 -26.210 1.00 83.94 87 LEU A N 1
ATOM 693 C CA . LEU A 1 87 ? 12.692 -2.630 -27.670 1.00 83.94 87 LEU A CA 1
ATOM 694 C C . LEU A 1 87 ? 13.841 -1.770 -28.212 1.00 83.94 87 LEU A C 1
ATOM 696 O O . LEU A 1 87 ? 14.455 -2.134 -29.214 1.00 83.94 87 LEU A O 1
ATOM 700 N N . TYR A 1 88 ? 14.174 -0.672 -27.528 1.00 84.56 88 TYR A N 1
ATOM 701 C CA . TYR A 1 88 ? 15.306 0.184 -27.892 1.00 84.56 88 TYR A CA 1
ATOM 702 C C . TYR A 1 88 ? 16.651 -0.558 -27.815 1.00 84.56 88 TYR A C 1
ATOM 704 O O . TYR A 1 88 ? 17.466 -0.466 -28.732 1.00 84.56 88 TYR A O 1
ATOM 712 N N . VAL A 1 89 ? 16.870 -1.349 -26.761 1.00 81.00 89 VAL A N 1
ATOM 713 C CA . VAL A 1 89 ? 18.091 -2.159 -26.606 1.00 81.00 89 VAL A CA 1
ATOM 714 C C . VAL A 1 89 ? 18.188 -3.239 -27.689 1.00 81.00 89 VAL A C 1
ATOM 716 O O . VAL A 1 89 ? 19.268 -3.457 -28.238 1.00 81.00 89 VAL A O 1
ATOM 719 N N . ILE A 1 90 ? 17.073 -3.893 -28.035 1.00 81.00 90 ILE A N 1
ATOM 720 C CA . ILE A 1 90 ? 17.026 -4.879 -29.128 1.00 81.00 90 ILE A CA 1
ATOM 721 C C . ILE A 1 90 ? 17.352 -4.213 -30.469 1.00 81.00 90 ILE A C 1
ATOM 723 O O . ILE A 1 90 ? 18.155 -4.749 -31.231 1.00 81.00 90 ILE A O 1
ATOM 727 N N . TYR A 1 91 ? 16.777 -3.037 -30.739 1.00 84.75 91 TYR A N 1
ATOM 728 C CA . TYR A 1 91 ? 17.062 -2.265 -31.948 1.00 84.75 91 TYR A CA 1
ATOM 729 C C . TYR A 1 91 ? 18.557 -1.943 -32.065 1.00 84.75 91 TYR A C 1
ATOM 731 O O . TYR A 1 91 ? 19.185 -2.292 -33.065 1.00 84.75 91 TYR A O 1
ATOM 739 N N . LEU A 1 92 ? 19.157 -1.369 -31.018 1.00 82.31 92 LEU A N 1
ATOM 740 C CA . LEU A 1 92 ? 20.592 -1.073 -31.008 1.00 82.31 92 LEU A CA 1
ATOM 741 C C . LEU A 1 92 ? 21.444 -2.324 -31.249 1.00 82.31 92 LEU A C 1
ATOM 743 O O . LEU A 1 92 ? 22.420 -2.263 -31.987 1.00 82.31 92 LEU A O 1
ATOM 747 N N . LYS A 1 93 ? 21.062 -3.470 -30.675 1.00 78.88 93 LYS A N 1
ATOM 748 C CA . LYS A 1 93 ? 21.816 -4.718 -30.833 1.00 78.88 93 LYS A CA 1
ATOM 749 C C . LYS A 1 93 ? 21.775 -5.294 -32.255 1.00 78.88 93 LYS A C 1
ATOM 751 O O . LYS A 1 93 ? 22.723 -5.966 -32.650 1.00 78.88 93 LYS A O 1
ATOM 756 N N . ILE A 1 94 ? 20.697 -5.080 -33.008 1.00 82.12 94 ILE A N 1
ATOM 757 C CA . ILE A 1 94 ? 20.565 -5.604 -34.380 1.00 82.12 94 ILE A CA 1
ATOM 758 C C . ILE A 1 94 ? 21.248 -4.680 -35.395 1.00 82.12 94 ILE A C 1
ATOM 760 O O . ILE A 1 94 ? 21.863 -5.164 -36.342 1.00 82.12 94 ILE A O 1
ATOM 764 N N . PHE A 1 95 ? 21.144 -3.362 -35.206 1.00 85.00 95 PHE A N 1
ATOM 765 C CA . PHE A 1 95 ? 21.598 -2.373 -36.189 1.00 85.00 95 PHE A CA 1
ATOM 766 C C . PHE A 1 95 ? 22.966 -1.752 -35.875 1.00 85.00 95 PHE A C 1
ATOM 768 O O . PHE A 1 95 ? 23.484 -0.987 -36.688 1.00 85.00 95 PHE A O 1
ATOM 775 N N . THR A 1 96 ? 23.563 -2.032 -34.714 1.00 77.25 96 THR A N 1
ATOM 776 C CA . THR A 1 96 ? 24.836 -1.426 -34.296 1.00 77.25 96 THR A CA 1
ATOM 777 C C . THR A 1 96 ? 25.780 -2.475 -33.701 1.00 77.25 96 THR A C 1
ATOM 779 O O . THR A 1 96 ? 25.391 -3.278 -32.860 1.00 77.25 96 THR A O 1
ATOM 782 N N . SER A 1 97 ? 27.045 -2.454 -34.132 1.00 68.81 97 SER A N 1
ATOM 783 C CA . SER A 1 97 ? 28.102 -3.395 -33.712 1.00 68.81 97 SER A CA 1
ATOM 784 C C . SER A 1 97 ? 28.889 -2.933 -32.476 1.00 68.81 97 SER A C 1
ATOM 786 O O . SER A 1 97 ? 29.839 -3.593 -32.063 1.00 68.81 97 SER A O 1
ATOM 788 N N . GLU A 1 98 ? 28.531 -1.779 -31.914 1.00 63.94 98 GLU A N 1
ATOM 789 C CA . GLU A 1 98 ? 29.218 -1.152 -30.785 1.00 63.94 98 GLU A CA 1
ATOM 790 C C . GLU A 1 98 ? 28.956 -1.930 -29.488 1.00 63.94 98 GLU A C 1
ATOM 792 O O . GLU A 1 98 ? 27.814 -2.230 -29.125 1.00 63.94 98 GLU A O 1
ATOM 797 N N . THR A 1 99 ? 30.022 -2.253 -28.754 1.00 57.53 99 THR A N 1
ATOM 798 C CA . THR A 1 99 ? 29.941 -2.879 -27.429 1.00 57.53 99 THR A CA 1
ATOM 799 C C . THR A 1 99 ? 29.351 -1.901 -26.421 1.00 57.53 99 THR A C 1
ATOM 801 O O . THR A 1 99 ? 30.045 -1.037 -25.890 1.00 57.53 99 THR A O 1
ATOM 804 N N . ILE A 1 100 ? 28.057 -2.044 -26.135 1.00 62.72 100 ILE A N 1
ATOM 805 C CA . ILE A 1 100 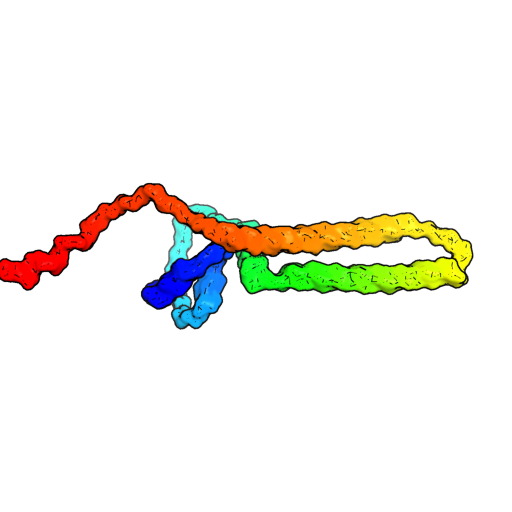? 27.361 -1.197 -25.164 1.00 62.72 100 ILE A CA 1
ATOM 806 C C . ILE A 1 100 ? 27.843 -1.542 -23.747 1.00 62.72 100 ILE A C 1
ATOM 808 O O . ILE A 1 100 ? 27.474 -2.574 -23.178 1.00 62.72 100 ILE A O 1
ATOM 812 N N . THR A 1 101 ? 28.619 -0.648 -23.133 1.00 68.62 101 THR A N 1
ATOM 813 C CA . THR A 1 101 ? 28.851 -0.597 -21.682 1.00 68.62 101 THR A CA 1
ATOM 814 C C . THR A 1 101 ? 27.535 -0.238 -20.980 1.00 68.62 101 THR A C 1
ATOM 816 O O . THR A 1 101 ? 27.241 0.917 -20.694 1.00 68.62 101 THR A O 1
ATOM 819 N N . GLY A 1 102 ? 26.699 -1.252 -20.741 1.00 72.19 102 GLY A N 1
ATOM 820 C CA . GLY A 1 102 ? 25.339 -1.114 -20.198 1.00 72.19 102 GLY A CA 1
ATOM 821 C C . GLY A 1 102 ? 25.165 -1.597 -18.758 1.00 72.19 102 GLY A C 1
ATOM 822 O O . GLY A 1 102 ? 24.037 -1.723 -18.293 1.00 72.19 102 GLY A O 1
ATOM 823 N N . TRP A 1 103 ? 26.251 -1.910 -18.043 1.00 73.25 103 TRP A N 1
ATOM 824 C CA . TRP A 1 103 ? 26.156 -2.496 -16.700 1.00 73.25 103 TRP A CA 1
ATOM 825 C C . TRP A 1 103 ? 25.532 -1.531 -15.685 1.00 73.25 103 TRP A C 1
ATOM 827 O O . TRP A 1 103 ? 24.613 -1.913 -14.965 1.00 73.25 103 TRP A O 1
ATOM 837 N N . SER A 1 104 ? 25.956 -0.263 -15.677 1.00 72.00 104 SER A N 1
ATOM 838 C CA . SER A 1 104 ? 25.426 0.739 -14.745 1.00 72.00 104 SER A CA 1
ATOM 839 C C . SER A 1 104 ? 23.944 1.035 -14.992 1.00 72.00 104 SER A C 1
ATOM 841 O O . SER A 1 104 ? 23.165 1.087 -14.044 1.00 72.00 104 SER A O 1
ATOM 843 N N . SER A 1 105 ? 23.525 1.176 -16.254 1.00 78.75 105 SER A N 1
ATOM 844 C CA . SER A 1 105 ? 22.114 1.393 -16.598 1.00 78.75 105 SER A CA 1
ATOM 845 C C . SER A 1 105 ? 21.256 0.161 -16.299 1.00 78.75 105 SER A C 1
ATOM 847 O O . SER A 1 105 ? 20.183 0.306 -15.717 1.00 78.75 105 SER A O 1
ATOM 849 N N . MET A 1 106 ? 21.742 -1.048 -16.605 1.00 82.69 106 MET A N 1
ATOM 850 C CA . MET A 1 106 ? 21.073 -2.300 -16.229 1.00 82.69 106 MET A CA 1
ATOM 851 C C . MET A 1 106 ? 20.896 -2.413 -14.716 1.00 82.69 106 MET A C 1
ATOM 853 O O . MET A 1 106 ? 19.796 -2.703 -14.254 1.00 82.69 106 MET A O 1
ATOM 857 N N . MET A 1 107 ? 21.948 -2.145 -13.939 1.00 77.94 107 MET A N 1
ATOM 858 C CA . MET A 1 107 ? 21.890 -2.256 -12.483 1.00 77.94 107 MET A CA 1
ATOM 859 C C . MET A 1 107 ? 20.895 -1.258 -11.878 1.00 77.94 107 MET A C 1
ATOM 861 O O . MET A 1 107 ? 20.113 -1.626 -11.002 1.00 77.94 107 MET A O 1
ATOM 865 N N . ILE A 1 108 ? 20.858 -0.019 -12.384 1.00 79.25 108 ILE A N 1
ATOM 866 C CA . ILE A 1 108 ? 19.883 0.996 -11.957 1.00 79.25 108 ILE A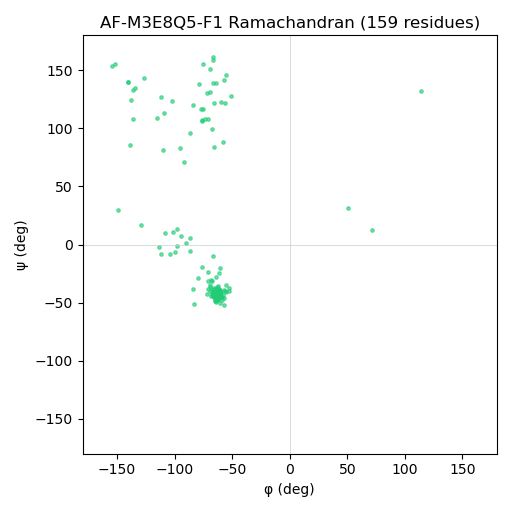 CA 1
ATOM 867 C C . ILE A 1 108 ? 18.450 0.550 -12.276 1.00 79.25 108 ILE A C 1
ATOM 869 O O . ILE A 1 108 ? 17.583 0.622 -11.405 1.00 79.25 108 ILE A O 1
ATOM 873 N N . VAL A 1 109 ? 18.190 0.051 -13.489 1.00 85.62 109 VAL A N 1
ATOM 874 C CA . VAL A 1 109 ? 16.854 -0.429 -13.885 1.00 85.62 109 VAL A CA 1
ATOM 875 C C . VAL A 1 109 ? 16.411 -1.600 -13.008 1.00 85.62 109 VAL A C 1
ATOM 877 O O . VAL A 1 109 ? 15.283 -1.599 -12.517 1.00 85.62 109 VAL A O 1
ATOM 880 N N . VAL A 1 110 ? 17.299 -2.564 -12.750 1.00 87.88 110 VAL A N 1
ATOM 881 C CA . VAL A 1 110 ? 17.007 -3.717 -11.884 1.00 87.88 110 VAL A CA 1
ATOM 882 C C . VAL A 1 110 ? 16.691 -3.271 -10.456 1.00 87.88 110 VAL A C 1
ATOM 884 O O . VAL A 1 110 ? 15.702 -3.731 -9.887 1.00 87.88 110 VAL A O 1
ATOM 887 N N . LEU A 1 111 ? 17.473 -2.349 -9.884 1.00 84.62 111 LEU A N 1
ATOM 888 C CA . LEU A 1 111 ? 17.225 -1.826 -8.536 1.00 84.62 111 LEU A CA 1
ATOM 889 C C . LEU A 1 111 ? 15.900 -1.060 -8.444 1.00 84.62 111 LEU A C 1
ATOM 891 O O . LEU A 1 111 ? 15.159 -1.246 -7.480 1.00 84.62 111 LEU A O 1
ATOM 895 N N . ILE A 1 112 ? 15.572 -0.238 -9.445 1.00 82.75 112 ILE A N 1
ATOM 896 C CA . ILE A 1 112 ? 14.305 0.506 -9.483 1.00 82.75 112 ILE A CA 1
ATOM 897 C C . ILE A 1 112 ? 13.120 -0.455 -9.597 1.00 82.75 112 ILE A C 1
ATOM 899 O O . ILE A 1 112 ? 12.168 -0.351 -8.822 1.00 82.75 112 ILE A O 1
ATOM 903 N N . LEU A 1 113 ? 13.174 -1.411 -10.528 1.00 86.56 113 LEU A N 1
ATOM 904 C CA . LEU A 1 113 ? 12.105 -2.395 -10.707 1.00 86.56 113 LEU A CA 1
ATOM 905 C C . LEU A 1 113 ? 11.941 -3.271 -9.461 1.00 86.56 113 LEU A C 1
ATOM 907 O O . LEU A 1 113 ? 10.816 -3.463 -9.002 1.00 86.56 113 LEU A O 1
ATOM 911 N N . GLY A 1 114 ? 13.046 -3.731 -8.870 1.00 86.69 114 GLY A N 1
ATOM 912 C CA . GLY A 1 114 ? 13.034 -4.504 -7.629 1.00 86.69 114 GLY A CA 1
ATOM 913 C C . GLY A 1 114 ? 12.457 -3.714 -6.452 1.00 86.69 114 GLY A C 1
ATOM 914 O O . GLY A 1 114 ? 11.609 -4.225 -5.722 1.00 86.69 114 GLY A O 1
ATOM 915 N N . GLY A 1 115 ? 12.836 -2.442 -6.301 1.00 81.88 115 GLY A N 1
ATOM 916 C CA . GLY A 1 115 ? 12.280 -1.559 -5.274 1.00 81.88 115 GLY A CA 1
ATOM 917 C C . GLY A 1 115 ? 10.768 -1.364 -5.422 1.00 81.88 115 GLY A C 1
ATOM 918 O O . GLY A 1 115 ? 10.028 -1.500 -4.449 1.00 81.88 115 GLY A O 1
ATOM 919 N N . ILE A 1 116 ? 10.286 -1.118 -6.644 1.00 86.50 116 ILE A N 1
ATOM 920 C CA . ILE A 1 116 ? 8.851 -0.950 -6.924 1.00 86.50 116 ILE A CA 1
ATOM 921 C C . ILE A 1 116 ? 8.077 -2.252 -6.684 1.00 86.50 116 ILE A C 1
ATOM 923 O O . ILE A 1 116 ? 6.979 -2.212 -6.130 1.00 86.50 116 ILE A O 1
ATOM 927 N N . GLN A 1 117 ? 8.646 -3.405 -7.042 1.00 88.00 117 GLN A N 1
ATOM 928 C CA . GLN A 1 117 ? 8.046 -4.712 -6.758 1.00 88.00 117 GLN A CA 1
ATOM 929 C C . GLN A 1 117 ? 7.925 -4.973 -5.254 1.00 88.00 117 GLN A C 1
ATOM 931 O O . GLN A 1 117 ? 6.866 -5.404 -4.800 1.00 88.00 117 GLN A O 1
ATOM 936 N N . LEU A 1 118 ? 8.965 -4.672 -4.469 1.00 88.62 118 LEU A N 1
ATOM 937 C CA . LEU A 1 118 ? 8.921 -4.804 -3.010 1.00 88.62 118 LEU A CA 1
ATOM 938 C C . LEU A 1 118 ? 7.879 -3.873 -2.384 1.00 88.62 118 LEU A C 1
ATOM 940 O O . LEU A 1 118 ? 7.149 -4.298 -1.490 1.00 88.62 118 LEU A O 1
ATOM 944 N N . LEU A 1 119 ? 7.752 -2.638 -2.882 1.00 84.19 119 LEU A N 1
ATOM 945 C CA . LEU A 1 119 ? 6.687 -1.725 -2.458 1.00 84.19 119 LEU A CA 1
ATOM 946 C C . LEU A 1 119 ? 5.301 -2.288 -2.788 1.00 84.19 119 LEU A C 1
ATOM 948 O O . LEU A 1 119 ? 4.436 -2.315 -1.916 1.00 84.19 119 LEU A O 1
ATOM 952 N N . ALA A 1 120 ? 5.088 -2.783 -4.010 1.00 85.88 120 ALA A N 1
ATOM 953 C CA . ALA A 1 120 ? 3.818 -3.387 -4.410 1.00 85.88 120 ALA A CA 1
ATOM 954 C C . ALA A 1 120 ? 3.474 -4.621 -3.556 1.00 85.88 120 ALA A C 1
ATOM 956 O O . ALA A 1 120 ? 2.340 -4.756 -3.101 1.00 85.88 120 ALA A O 1
ATOM 957 N N . LEU A 1 121 ? 4.454 -5.485 -3.273 1.00 88.94 121 LEU A N 1
ATOM 958 C CA . LEU A 1 121 ? 4.283 -6.636 -2.384 1.00 88.94 121 LEU A CA 1
ATOM 959 C C . LEU A 1 121 ? 3.978 -6.214 -0.944 1.00 88.94 121 LEU A C 1
ATOM 961 O O . LEU A 1 121 ? 3.107 -6.812 -0.318 1.00 88.94 121 LEU A O 1
ATOM 965 N N . GLY A 1 122 ? 4.637 -5.172 -0.432 1.00 85.75 122 GLY A N 1
ATOM 966 C CA . GLY A 1 122 ? 4.339 -4.599 0.881 1.00 85.75 122 GLY A CA 1
ATOM 967 C C . GLY A 1 122 ? 2.899 -4.091 0.972 1.00 85.75 122 GLY A C 1
ATOM 968 O O . GLY A 1 122 ? 2.187 -4.428 1.917 1.00 85.75 122 GLY A O 1
ATOM 969 N N . MET A 1 123 ? 2.438 -3.371 -0.058 1.00 86.19 123 MET A N 1
ATOM 970 C CA . MET A 1 123 ? 1.048 -2.917 -0.162 1.00 86.19 123 MET A CA 1
ATOM 971 C C . MET A 1 123 ? 0.079 -4.102 -0.185 1.00 86.19 123 MET A C 1
ATOM 973 O O . MET A 1 123 ? -0.857 -4.144 0.607 1.00 86.19 123 MET A O 1
ATOM 977 N N . ILE A 1 124 ? 0.312 -5.103 -1.038 1.00 88.25 124 ILE A N 1
ATOM 978 C CA . ILE A 1 124 ? -0.529 -6.309 -1.091 1.00 88.25 124 ILE A CA 1
ATOM 979 C C . ILE A 1 124 ? -0.550 -7.018 0.269 1.00 88.25 124 ILE A C 1
ATOM 981 O O . ILE A 1 124 ? -1.621 -7.410 0.727 1.00 88.25 124 ILE A O 1
ATOM 985 N N . GLY A 1 125 ? 0.600 -7.145 0.935 1.00 88.56 125 GLY A N 1
ATOM 986 C CA . GLY A 1 125 ? 0.722 -7.754 2.258 1.00 88.56 125 GLY A CA 1
ATOM 987 C C . GLY A 1 125 ? -0.104 -7.037 3.327 1.00 88.56 125 GLY A C 1
ATOM 988 O O . GLY A 1 125 ? -0.776 -7.700 4.118 1.00 88.56 125 GLY A O 1
ATOM 989 N N . GLU A 1 126 ? -0.128 -5.701 3.323 1.00 84.69 126 GLU A N 1
ATOM 990 C CA . GLU A 1 126 ? -0.950 -4.922 4.256 1.00 84.69 126 GLU A CA 1
ATOM 991 C C . GLU A 1 126 ? -2.450 -5.179 4.045 1.00 84.69 126 GLU A C 1
ATOM 993 O O . GLU A 1 126 ? -3.175 -5.468 5.002 1.00 84.69 126 GLU A O 1
ATOM 998 N N . TYR A 1 127 ? -2.923 -5.139 2.796 1.00 86.44 127 TYR A N 1
ATOM 999 C CA . TYR A 1 127 ? -4.332 -5.415 2.492 1.00 86.44 127 TYR A CA 1
ATOM 1000 C C . TYR A 1 127 ? -4.697 -6.875 2.779 1.00 86.44 127 TYR A C 1
ATOM 1002 O O . TYR A 1 127 ? -5.754 -7.143 3.354 1.00 86.44 127 TYR A O 1
ATOM 1010 N N . LEU A 1 128 ? -3.816 -7.821 2.446 1.00 89.38 128 LEU A N 1
ATOM 1011 C CA . LEU A 1 128 ? -4.020 -9.239 2.731 1.00 89.38 128 LEU A CA 1
ATOM 1012 C C . LEU A 1 128 ? -4.083 -9.504 4.239 1.00 89.38 128 LEU A C 1
ATOM 1014 O O . LEU A 1 128 ? -4.924 -10.288 4.675 1.00 89.38 128 LEU A O 1
ATOM 1018 N N . SER A 1 129 ? -3.259 -8.826 5.046 1.00 85.12 129 SER A N 1
ATOM 1019 C CA . SER A 1 129 ? -3.333 -8.922 6.508 1.00 85.12 129 SER A CA 1
ATOM 1020 C C . SER A 1 129 ? -4.688 -8.456 7.031 1.00 85.12 129 SER A C 1
ATOM 1022 O O . SER A 1 129 ? -5.282 -9.146 7.855 1.00 85.12 129 SER A O 1
ATOM 1024 N N . ARG A 1 130 ? -5.214 -7.332 6.526 1.00 82.38 130 ARG A N 1
ATOM 1025 C CA . ARG A 1 130 ? -6.532 -6.813 6.935 1.00 82.38 130 ARG A CA 1
ATOM 1026 C C . ARG A 1 130 ? -7.655 -7.789 6.586 1.00 82.38 130 ARG A C 1
ATOM 1028 O O . ARG A 1 130 ? -8.492 -8.082 7.434 1.00 82.38 130 ARG A O 1
ATOM 1035 N N . VAL A 1 131 ? -7.633 -8.348 5.374 1.00 86.31 131 VAL A N 1
ATOM 1036 C CA . VAL A 1 131 ? -8.602 -9.372 4.944 1.00 86.31 131 VAL A CA 1
ATOM 1037 C C . VAL A 1 131 ? -8.487 -10.637 5.797 1.00 86.31 131 VAL A C 1
ATOM 1039 O O . VAL A 1 131 ? -9.500 -11.208 6.191 1.00 86.31 131 VAL A O 1
ATOM 1042 N N . ASN A 1 132 ? -7.265 -11.067 6.114 1.00 87.31 132 ASN A N 1
ATOM 1043 C CA . ASN A 1 132 ? -7.018 -12.226 6.968 1.00 87.31 132 ASN A CA 1
ATOM 1044 C C . ASN A 1 132 ? -7.493 -11.998 8.412 1.00 87.31 132 ASN A C 1
ATOM 1046 O O . ASN A 1 132 ? -7.992 -12.915 9.057 1.00 87.31 132 ASN A O 1
ATOM 1050 N N . ASP A 1 133 ? -7.347 -10.789 8.949 1.00 85.94 133 ASP A N 1
ATOM 1051 C CA . ASP A 1 133 ? -7.850 -10.471 10.286 1.00 85.94 133 ASP A CA 1
ATOM 1052 C C . ASP A 1 133 ? -9.380 -10.482 10.335 1.00 85.94 133 ASP A C 1
ATOM 1054 O O . ASP A 1 133 ? -9.953 -11.013 11.289 1.00 85.94 133 ASP A O 1
ATOM 1058 N N . GLU A 1 134 ? -10.034 -9.998 9.279 1.00 85.31 134 GLU A N 1
ATOM 1059 C CA . GLU A 1 134 ? -11.492 -10.041 9.157 1.00 85.31 134 GLU A CA 1
ATOM 1060 C C . GLU A 1 134 ? -12.006 -11.482 8.956 1.00 85.31 134 GLU A C 1
ATOM 1062 O O . GLU A 1 134 ? -12.979 -11.896 9.589 1.00 85.31 134 GLU A O 1
ATOM 1067 N N . SER A 1 135 ? -11.317 -12.303 8.153 1.00 87.44 135 SER A N 1
ATOM 1068 C CA . SER A 1 135 ? -11.725 -13.691 7.879 1.00 87.44 135 SER A CA 1
ATOM 1069 C C . SER A 1 135 ? -11.620 -14.607 9.103 1.00 87.44 135 SER A C 1
ATOM 1071 O O . SER A 1 135 ? -12.453 -15.503 9.278 1.00 87.44 135 SER A O 1
ATOM 1073 N N . LYS A 1 136 ? -10.656 -14.351 10.001 1.00 86.62 136 LYS A N 1
ATOM 1074 C CA . LYS A 1 136 ? -10.502 -15.081 11.272 1.00 86.62 136 LYS A CA 1
ATOM 1075 C C . LYS A 1 136 ? -11.724 -14.957 12.189 1.00 86.62 136 LYS A C 1
ATOM 1077 O O . LYS A 1 136 ? -11.848 -15.774 13.099 1.00 86.62 136 LYS A O 1
ATOM 1082 N N . ASN A 1 137 ? -12.590 -13.953 12.000 1.00 82.56 137 ASN A N 1
ATOM 1083 C CA . ASN A 1 137 ? -13.825 -13.750 12.772 1.00 82.56 137 ASN A CA 1
ATOM 1084 C C . ASN A 1 13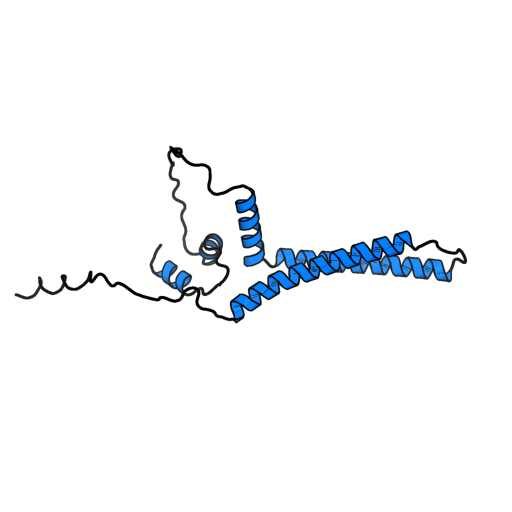7 ? -13.639 -13.792 14.305 1.00 82.56 137 ASN A C 1
ATOM 1086 O O . ASN A 1 137 ? -14.542 -14.193 15.051 1.00 82.56 137 ASN A O 1
ATOM 1090 N N . ARG A 1 138 ? -12.466 -13.372 14.800 1.00 84.31 138 ARG A N 1
ATOM 1091 C CA . ARG A 1 138 ? -12.168 -13.38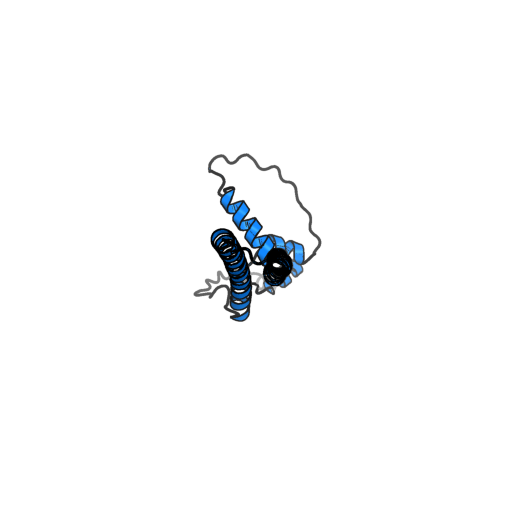5 16.237 1.00 84.31 138 ARG A CA 1
ATOM 1092 C C . ARG A 1 138 ? -13.066 -12.379 16.970 1.00 84.31 138 ARG A C 1
ATOM 1094 O O . ARG A 1 138 ? -13.311 -11.282 16.459 1.00 84.31 138 ARG A O 1
ATOM 1101 N N . PRO A 1 139 ? -13.596 -12.732 18.154 1.00 85.38 139 PRO A N 1
ATOM 1102 C CA . PRO A 1 139 ? -14.348 -11.783 18.959 1.00 85.38 139 PRO A CA 1
ATOM 1103 C C . PRO A 1 139 ? -13.427 -10.638 19.396 1.00 85.38 139 PRO A C 1
ATOM 1105 O O . PRO A 1 139 ? -12.281 -10.859 19.776 1.00 85.38 139 PRO A O 1
ATOM 1108 N N . LEU A 1 140 ? -13.948 -9.411 19.349 1.00 84.25 140 LEU A N 1
ATOM 1109 C CA . LEU A 1 140 ? -13.204 -8.185 19.668 1.00 84.25 140 LEU A CA 1
ATOM 1110 C C . LEU A 1 140 ? -12.745 -8.131 21.131 1.00 84.25 140 LEU A C 1
ATOM 1112 O O . LEU A 1 140 ? -11.767 -7.469 21.460 1.00 84.25 140 LEU A O 1
ATOM 1116 N N . TYR A 1 141 ? -13.491 -8.788 22.011 1.00 86.31 141 TYR A N 1
ATOM 1117 C CA . TYR A 1 141 ? -13.191 -8.928 23.424 1.00 86.31 141 TYR A CA 1
ATOM 1118 C C . TYR A 1 141 ? -13.864 -10.197 23.942 1.00 86.31 141 TYR A C 1
ATOM 1120 O O . TYR A 1 141 ? -14.886 -10.638 23.411 1.00 86.31 141 TYR A O 1
ATOM 1128 N N . VAL A 1 142 ? -13.289 -10.772 24.992 1.00 90.00 142 VAL A N 1
ATOM 1129 C CA . VAL A 1 142 ? -13.890 -11.862 25.758 1.00 90.00 142 VAL A CA 1
ATOM 1130 C C . VAL A 1 142 ? -14.229 -11.294 27.128 1.00 90.00 142 VAL A C 1
ATOM 1132 O O . VAL A 1 142 ? -13.390 -10.658 27.761 1.00 90.00 142 VAL A O 1
ATOM 1135 N N . ILE A 1 143 ? -15.480 -11.455 27.552 1.00 90.19 143 ILE A N 1
ATOM 1136 C CA . ILE A 1 143 ? -15.929 -10.992 28.864 1.00 90.19 143 ILE A CA 1
ATOM 1137 C C . ILE A 1 143 ? -15.564 -12.067 29.881 1.00 90.19 143 ILE A C 1
ATOM 1139 O O . ILE A 1 143 ? -16.030 -13.196 29.765 1.00 90.19 143 ILE A O 1
ATOM 1143 N N . GLU A 1 144 ? -14.750 -11.707 30.868 1.00 92.31 144 GLU A N 1
ATOM 1144 C CA . GLU A 1 144 ? -14.372 -12.627 31.941 1.00 92.31 144 GLU A CA 1
ATOM 1145 C C . GLU A 1 144 ? -15.435 -12.665 33.044 1.00 92.31 144 GLU A C 1
ATOM 1147 O O . GLU A 1 144 ? -15.930 -13.729 33.391 1.00 92.31 144 GLU A O 1
ATOM 1152 N N . ASN A 1 145 ? -15.842 -11.500 33.558 1.00 90.56 145 ASN A N 1
ATOM 1153 C CA . ASN A 1 145 ? -16.819 -11.387 34.638 1.00 90.56 145 ASN A CA 1
ATOM 1154 C C . ASN A 1 145 ? -17.776 -10.214 34.391 1.00 90.56 145 ASN A C 1
ATOM 1156 O O . ASN A 1 145 ? -17.358 -9.132 33.975 1.00 90.56 145 ASN A O 1
ATOM 1160 N N . VAL A 1 146 ? -19.064 -10.413 34.687 1.00 89.00 146 VAL A N 1
ATOM 1161 C CA . VAL A 1 146 ? -20.089 -9.359 34.656 1.00 89.00 146 VAL A CA 1
ATOM 1162 C C . VAL A 1 146 ? -20.608 -9.139 36.069 1.00 89.00 146 VAL A C 1
ATOM 1164 O O . VAL A 1 146 ? -21.361 -9.951 36.603 1.00 89.00 146 VAL A O 1
ATOM 1167 N N . TYR A 1 147 ? -20.249 -8.007 36.665 1.00 88.00 147 TYR A N 1
ATOM 1168 C CA . TYR A 1 147 ? -20.800 -7.592 37.950 1.00 88.00 147 TYR A CA 1
ATOM 1169 C C . TYR A 1 147 ? -22.102 -6.823 37.712 1.00 88.00 147 TYR A C 1
ATOM 1171 O O . TYR A 1 147 ? -22.106 -5.630 37.415 1.00 88.00 147 TYR A O 1
ATOM 1179 N N . SER A 1 148 ? -23.229 -7.528 37.800 1.00 77.62 148 SER A N 1
ATOM 1180 C CA . SER A 1 148 ? -24.559 -6.922 37.721 1.00 77.62 148 SER A CA 1
ATOM 1181 C C . SER A 1 148 ? -24.875 -6.159 39.011 1.00 77.62 148 SER A C 1
ATOM 1183 O O . SER A 1 148 ? -25.207 -6.766 40.031 1.00 77.62 148 SER A O 1
ATOM 1185 N N . THR A 1 149 ? -24.881 -4.827 38.970 1.00 65.00 149 THR A N 1
ATOM 1186 C CA . THR A 1 149 ? -25.640 -4.035 39.945 1.00 65.00 149 THR A CA 1
ATOM 1187 C C . THR A 1 149 ? -27.119 -4.097 39.565 1.00 65.00 149 THR A C 1
ATOM 1189 O O . THR A 1 149 ? -27.563 -3.521 38.574 1.00 65.00 149 THR A O 1
ATOM 1192 N N . ASN A 1 150 ? -27.896 -4.855 40.342 1.00 55.88 150 ASN A N 1
ATOM 1193 C CA . ASN A 1 150 ? -29.344 -5.011 40.190 1.00 55.88 150 ASN A CA 1
ATOM 1194 C C . ASN A 1 150 ? -30.074 -3.655 40.287 1.00 55.88 150 ASN A C 1
ATOM 1196 O O . ASN A 1 150 ? -30.543 -3.275 41.357 1.00 55.88 150 ASN A O 1
ATOM 1200 N N . PHE A 1 151 ? -30.233 -2.939 39.172 1.00 60.47 151 PHE A N 1
ATOM 120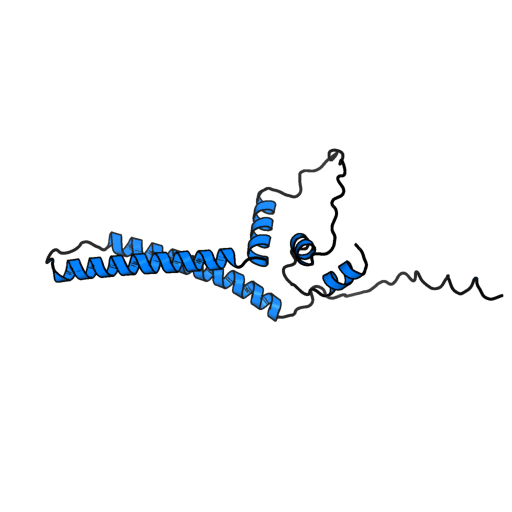1 C CA . PHE A 1 151 ? -30.995 -1.683 39.122 1.00 60.47 151 PHE A CA 1
ATOM 1202 C C . PHE A 1 151 ? -32.465 -1.838 38.697 1.00 60.47 151 PHE A C 1
ATOM 1204 O O . PHE A 1 151 ? -33.162 -0.834 38.558 1.00 60.47 151 PHE A O 1
ATOM 1211 N N . GLN A 1 152 ? -33.005 -3.056 38.548 1.00 51.97 152 GLN A N 1
ATOM 1212 C CA . GLN A 1 152 ? -34.434 -3.235 38.248 1.00 51.97 152 GLN A CA 1
ATOM 1213 C C . GLN A 1 152 ? -35.109 -4.380 39.014 1.00 51.97 152 GLN A C 1
ATOM 1215 O O . GLN A 1 152 ? -35.316 -5.471 38.495 1.00 51.97 152 GLN A O 1
ATOM 1220 N N . LYS A 1 153 ? -35.565 -4.073 40.237 1.00 44.72 153 LYS A N 1
ATOM 1221 C CA . LYS A 1 153 ? -36.725 -4.741 40.865 1.00 44.72 153 LYS A CA 1
ATOM 1222 C C . LYS A 1 153 ? -37.526 -3.849 41.837 1.00 44.72 153 LYS A C 1
ATOM 1224 O O . LYS A 1 153 ? -38.140 -4.358 42.765 1.00 44.72 153 LYS A O 1
ATOM 1229 N N . GLN A 1 154 ? -37.564 -2.522 41.637 1.00 46.91 154 GLN A N 1
ATOM 1230 C CA . GLN A 1 154 ? -38.359 -1.611 42.493 1.00 46.91 154 GLN A CA 1
ATOM 1231 C C . GLN A 1 154 ? -39.582 -0.942 41.832 1.00 46.91 154 GLN A C 1
ATOM 1233 O O . GLN A 1 154 ? -40.399 -0.366 42.545 1.00 46.91 154 GLN A O 1
ATOM 1238 N N . LYS A 1 155 ? -39.808 -1.046 40.512 1.00 46.44 155 LYS A N 1
ATOM 1239 C CA . LYS A 1 155 ? -40.966 -0.372 39.874 1.00 46.44 155 LYS A CA 1
ATOM 1240 C C . LYS A 1 155 ? -42.294 -1.147 39.878 1.00 46.44 155 LYS A C 1
ATOM 1242 O O . LYS A 1 155 ? -43.312 -0.559 39.532 1.00 46.44 155 LYS A O 1
ATOM 1247 N N . THR A 1 156 ? -42.340 -2.403 40.329 1.00 46.28 156 THR A N 1
ATOM 1248 C CA . THR A 1 156 ? -43.582 -3.212 40.310 1.00 46.28 156 THR A CA 1
ATOM 1249 C C . THR A 1 156 ? -44.287 -3.371 41.660 1.00 46.28 156 THR A C 1
ATOM 1251 O O . THR A 1 156 ? -45.415 -3.851 41.676 1.00 46.28 156 THR A O 1
ATOM 1254 N N . LYS A 1 157 ? -43.696 -2.934 42.785 1.00 42.78 157 LYS A N 1
ATOM 1255 C CA . LYS A 1 157 ? -44.307 -3.104 44.124 1.00 42.78 157 LYS A CA 1
ATOM 1256 C C . LYS A 1 157 ? -45.064 -1.880 44.666 1.00 42.78 157 LYS A C 1
ATOM 1258 O O . LYS A 1 157 ? -45.646 -1.972 45.731 1.00 42.78 157 LYS A O 1
ATOM 1263 N N . LYS A 1 158 ? -45.111 -0.757 43.931 1.00 45.22 158 LYS A N 1
ATOM 1264 C CA . LYS A 1 158 ? -45.885 0.453 44.305 1.00 45.22 158 LYS A CA 1
ATOM 1265 C C . LYS A 1 158 ? -47.225 0.608 43.561 1.00 45.22 158 LYS A C 1
ATOM 1267 O O . LYS A 1 158 ? -47.829 1.671 43.610 1.00 45.22 158 LYS A O 1
ATOM 1272 N N . ARG A 1 159 ? -47.679 -0.428 42.840 1.00 47.47 159 ARG A N 1
ATOM 1273 C CA . ARG A 1 159 ? -48.919 -0.400 42.032 1.00 47.47 159 ARG A CA 1
ATOM 1274 C C . ARG A 1 159 ? -49.889 -1.560 42.289 1.00 47.47 159 ARG A C 1
ATOM 1276 O O . ARG A 1 159 ? -50.777 -1.792 41.475 1.00 47.47 159 ARG A O 1
ATOM 1283 N N . LYS A 1 160 ? -49.742 -2.283 43.399 1.00 40.00 160 LYS A N 1
ATOM 1284 C CA . LYS A 1 160 ? -50.761 -3.223 43.878 1.00 40.00 160 LYS A CA 1
ATOM 1285 C C . LYS A 1 160 ? -50.933 -3.048 45.386 1.00 40.00 160 LYS A C 1
ATOM 1287 O O . LYS A 1 160 ? -50.016 -3.410 46.112 1.00 40.00 160 LYS A O 1
ATOM 1292 N N . SER A 1 161 ? -52.090 -2.462 45.719 1.00 37.09 161 SER A N 1
ATOM 1293 C CA . SER A 1 161 ? -52.828 -2.421 46.995 1.00 37.09 161 SER A CA 1
ATOM 1294 C C . SER A 1 161 ? -52.058 -2.046 48.252 1.00 37.09 161 SER A C 1
ATOM 1296 O O . SER A 1 161 ? -51.276 -2.895 48.733 1.00 37.09 161 SER A O 1
#

Foldseek 3Di:
DDPVLVVVVVVDLQLLDPPVVVSVVVPDDDDDDDDDDDDDPDDDDPCDPVNVVVSVVSVCLVPHCVVLVVLVVVLVVLVVVVVVVVVVVVVCVVPDPDDDPCPVVVVVSCVVNVVSVVVNVVSVVVNVVSVVVVVVSDHSDDDDDDDDPPPDDDPPPVPDD